Protein AF-H0BYD2-F1 (afdb_monomer)

Radius of gyration: 19.83 Å; Cα contacts (8 Å, |Δi|>4): 89; chains: 1; bounding box: 42×26×50 Å

Sequence (95 aa):
MNDNELRRARWAIRTFGWLAVLFGLLLMAWNWQALQRPDIAMRCQQELTTSDECKRTGIYAGAVFALLGLPLVCVRKSWLNRHLRRSNYLPDSVQ

pLDDT: mean 75.74, std 12.18, range [42.06, 92.44]

Solvent-accessible surface area (backbone atoms only — not comparable to full-atom values): 5188 Å² total; per-residue (Å²): 136,57,76,67,56,60,49,50,53,52,48,51,46,31,51,53,11,47,51,34,27,53,51,9,49,48,40,24,51,52,26,50,53,40,63,77,31,84,85,50,68,41,76,50,97,90,39,83,43,63,52,68,66,55,35,49,50,43,27,52,52,11,48,50,37,25,61,61,11,45,57,43,52,59,60,49,73,71,58,55,53,52,52,59,53,52,67,68,63,62,71,88,81,84,119

Secondary structure (DSSP, 8-state):
--HHHHHHHHHHHHHHHHHHHHHHHHHHHHHHHHHS-TT--EEETTEEE--HHHHHHHHHHHHHHHHHHHHHHT--HHHHHHHHHHHT-S-S---

Foldseek 3Di:
DDPVVLVVVLVVLLVQLVVLLVQLVVQLVVLVVLLVPLPDWDDDPNDTDSDSVSSVVSNVSSVVSNVVSVCSNVVDPVNSVVVVVVVVPPDPPPD

Mean predicted aligned error: 10.89 Å

Structure (mmCIF, N/CA/C/O backbone):
data_AF-H0BYD2-F1
#
_entry.id   AF-H0BYD2-F1
#
loop_
_atom_site.group_PDB
_atom_site.id
_atom_site.type_symbol
_atom_site.label_atom_id
_atom_site.label_alt_id
_atom_site.label_comp_id
_atom_site.label_asym_id
_atom_site.label_entity_id
_atom_site.label_seq_id
_atom_site.pdbx_PDB_ins_code
_atom_site.Cartn_x
_atom_site.Cartn_y
_atom_site.Cartn_z
_atom_site.occupancy
_atom_site.B_iso_or_equiv
_atom_site.auth_seq_id
_atom_site.auth_comp_id
_atom_site.auth_asym_id
_atom_site.auth_atom_id
_atom_site.pdbx_PDB_model_num
ATOM 1 N N . MET A 1 1 ? 19.979 1.035 -25.523 1.00 55.81 1 MET A N 1
ATOM 2 C CA . MET A 1 1 ? 19.435 0.172 -24.450 1.00 55.81 1 MET A CA 1
ATOM 3 C C . MET A 1 1 ? 19.210 -1.233 -24.994 1.00 55.81 1 MET A C 1
ATOM 5 O O . MET A 1 1 ? 18.499 -1.382 -25.983 1.00 55.81 1 MET A O 1
ATOM 9 N N . ASN A 1 2 ? 19.865 -2.236 -24.408 1.00 72.19 2 ASN A N 1
ATOM 10 C CA . ASN A 1 2 ? 19.827 -3.622 -24.891 1.00 72.19 2 ASN A CA 1
ATOM 11 C C . ASN A 1 2 ? 18.498 -4.298 -24.476 1.00 72.19 2 ASN A C 1
ATOM 13 O O . ASN A 1 2 ? 17.943 -3.981 -23.420 1.00 72.19 2 ASN A O 1
ATOM 17 N N . ASP A 1 3 ? 17.972 -5.247 -25.256 1.00 71.25 3 ASP A N 1
ATOM 18 C CA . ASP A 1 3 ? 16.672 -5.897 -24.987 1.00 71.25 3 ASP A CA 1
ATOM 19 C C . ASP A 1 3 ? 16.602 -6.560 -23.602 1.00 71.25 3 ASP A C 1
ATOM 21 O O . ASP A 1 3 ? 15.533 -6.662 -22.985 1.00 71.25 3 ASP A O 1
ATOM 25 N N . ASN A 1 4 ? 17.759 -6.984 -23.094 1.00 75.94 4 ASN A N 1
ATOM 26 C CA . ASN A 1 4 ? 17.920 -7.579 -21.773 1.00 75.94 4 ASN A CA 1
ATOM 27 C C . ASN A 1 4 ? 17.680 -6.569 -20.640 1.00 75.94 4 ASN A C 1
ATOM 29 O O . ASN A 1 4 ? 17.038 -6.906 -19.644 1.00 75.94 4 ASN A O 1
ATOM 33 N N . GLU A 1 5 ? 18.108 -5.317 -20.801 1.00 73.62 5 GLU A N 1
ATOM 34 C CA . GLU A 1 5 ? 17.897 -4.251 -19.812 1.00 73.62 5 GLU A CA 1
ATOM 35 C C . GLU A 1 5 ? 16.426 -3.841 -19.758 1.00 73.62 5 GLU A C 1
ATOM 37 O O . GLU A 1 5 ? 15.844 -3.691 -18.684 1.00 73.62 5 GLU A O 1
ATOM 42 N N . LEU A 1 6 ? 15.776 -3.772 -20.924 1.00 71.75 6 LEU A N 1
ATOM 43 C CA . LEU A 1 6 ? 14.353 -3.455 -21.030 1.00 71.75 6 LEU A CA 1
ATOM 44 C C . LEU A 1 6 ? 13.471 -4.562 -20.431 1.00 71.75 6 LEU A C 1
ATOM 46 O O . LEU A 1 6 ? 12.369 -4.300 -19.943 1.00 71.75 6 LEU A O 1
ATOM 50 N N . ARG A 1 7 ? 13.917 -5.825 -20.479 1.00 75.25 7 ARG A N 1
ATOM 51 C CA . ARG A 1 7 ? 13.261 -6.944 -19.777 1.00 75.25 7 ARG A CA 1
ATOM 52 C C . ARG A 1 7 ? 13.480 -6.872 -18.267 1.00 75.25 7 ARG A C 1
ATOM 54 O O . ARG A 1 7 ? 12.505 -7.024 -17.538 1.00 75.25 7 ARG A O 1
ATOM 61 N N . ARG A 1 8 ? 14.704 -6.593 -17.803 1.00 80.44 8 ARG A N 1
ATOM 62 C CA . ARG A 1 8 ? 15.006 -6.450 -16.366 1.00 80.44 8 ARG A CA 1
ATOM 63 C C . ARG A 1 8 ? 14.229 -5.301 -15.728 1.00 80.44 8 ARG A C 1
ATOM 65 O O . ARG A 1 8 ? 13.600 -5.516 -14.700 1.00 80.44 8 ARG A O 1
ATOM 72 N N . ALA A 1 9 ? 14.177 -4.133 -16.370 1.00 75.88 9 ALA A N 1
ATOM 73 C CA . ALA A 1 9 ? 13.409 -2.985 -15.884 1.00 75.88 9 ALA A CA 1
ATOM 74 C C . ALA A 1 9 ? 11.902 -3.288 -15.788 1.00 75.88 9 ALA A C 1
ATOM 76 O O . ALA A 1 9 ? 11.260 -2.976 -14.788 1.00 75.88 9 ALA A O 1
ATOM 77 N N . ARG A 1 10 ? 11.336 -3.969 -16.797 1.00 74.25 10 ARG A N 1
ATOM 78 C CA . ARG A 1 10 ? 9.938 -4.440 -16.767 1.00 74.25 10 ARG A CA 1
ATOM 79 C C . ARG A 1 10 ? 9.669 -5.382 -15.611 1.00 74.25 10 ARG A C 1
ATOM 81 O O . ARG A 1 10 ? 8.639 -5.260 -14.953 1.00 74.25 10 ARG A O 1
ATOM 88 N N . TRP A 1 11 ? 10.567 -6.344 -15.424 1.00 80.88 11 TRP A N 1
ATOM 89 C CA . TRP A 1 11 ? 10.434 -7.325 -14.367 1.00 80.88 11 TRP A CA 1
ATOM 90 C C . TRP A 1 11 ? 10.488 -6.624 -13.014 1.00 80.88 11 TRP A C 1
ATOM 92 O O . TRP A 1 11 ? 9.522 -6.725 -12.276 1.00 80.88 11 TRP A O 1
ATOM 102 N N . ALA A 1 12 ? 11.500 -5.787 -12.769 1.00 82.56 12 ALA A N 1
ATOM 103 C CA . ALA A 1 12 ? 11.634 -5.010 -11.539 1.00 82.56 12 ALA A CA 1
ATOM 104 C C . ALA A 1 12 ? 10.374 -4.192 -11.210 1.00 82.56 12 ALA A C 1
ATOM 106 O O . ALA A 1 12 ? 9.844 -4.324 -10.113 1.00 82.56 12 ALA A O 1
ATOM 107 N N . ILE A 1 13 ? 9.838 -3.414 -12.160 1.00 81.44 13 ILE A N 1
ATOM 108 C CA . IL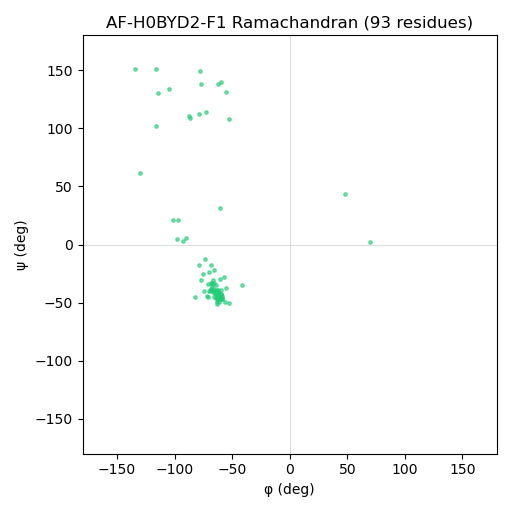E A 1 13 ? 8.625 -2.601 -11.941 1.00 81.44 13 ILE A CA 1
ATOM 109 C C . ILE A 1 13 ? 7.423 -3.475 -11.578 1.00 81.44 13 ILE A C 1
ATOM 111 O O . ILE A 1 13 ? 6.670 -3.152 -10.660 1.00 81.44 13 ILE A O 1
ATOM 115 N N . ARG A 1 14 ? 7.256 -4.607 -12.267 1.00 82.31 14 ARG A N 1
ATOM 116 C CA . ARG A 1 14 ? 6.169 -5.545 -11.986 1.00 82.31 14 ARG A CA 1
ATOM 117 C C . ARG A 1 14 ? 6.335 -6.193 -10.611 1.00 82.31 14 ARG A C 1
ATOM 119 O O . ARG A 1 14 ? 5.341 -6.344 -9.907 1.00 82.31 14 ARG A O 1
ATOM 126 N N . THR A 1 15 ? 7.558 -6.547 -10.221 1.00 85.25 15 THR A N 1
ATOM 127 C CA . THR A 1 15 ? 7.861 -7.116 -8.901 1.00 85.25 15 THR A CA 1
ATOM 128 C C . THR A 1 15 ? 7.603 -6.095 -7.795 1.00 85.25 15 THR A C 1
ATOM 130 O O . THR A 1 15 ? 6.922 -6.421 -6.830 1.00 85.25 15 THR A O 1
ATOM 133 N N . PHE A 1 16 ? 8.044 -4.844 -7.962 1.00 84.81 16 PHE A N 1
ATOM 134 C CA . PHE A 1 16 ? 7.736 -3.752 -7.032 1.00 84.81 16 PHE A CA 1
ATOM 135 C C . PHE A 1 16 ? 6.229 -3.506 -6.909 1.00 84.81 16 PHE A C 1
ATOM 137 O O . PHE A 1 16 ? 5.726 -3.366 -5.797 1.00 84.81 16 PHE A O 1
ATOM 144 N N . GLY A 1 17 ? 5.494 -3.516 -8.027 1.00 84.69 17 GLY A N 1
ATOM 145 C CA . GLY A 1 17 ? 4.035 -3.418 -8.012 1.00 84.69 17 GLY A CA 1
ATOM 146 C C . GLY A 1 17 ? 3.387 -4.543 -7.203 1.00 84.69 17 GLY A C 1
ATOM 147 O O . GLY A 1 17 ? 2.546 -4.277 -6.350 1.00 84.69 17 GLY A O 1
ATOM 148 N N . TRP A 1 18 ? 3.814 -5.793 -7.412 1.00 86.50 18 TRP A N 1
ATOM 149 C CA . TRP A 1 18 ? 3.305 -6.939 -6.652 1.00 86.50 18 TRP A CA 1
ATOM 150 C C . TRP A 1 18 ? 3.636 -6.849 -5.164 1.00 86.50 18 TRP A C 1
ATOM 152 O O . TRP A 1 18 ? 2.768 -7.129 -4.343 1.00 86.50 18 TRP A O 1
ATOM 162 N N . LEU A 1 19 ? 4.851 -6.425 -4.809 1.00 89.25 19 LEU A N 1
ATOM 163 C CA . LEU A 1 19 ? 5.244 -6.210 -3.416 1.00 89.25 19 LEU A CA 1
ATOM 164 C C . LEU A 1 19 ? 4.370 -5.144 -2.745 1.00 89.25 19 LEU A C 1
ATOM 166 O O . LEU A 1 19 ? 3.907 -5.365 -1.632 1.00 89.25 19 LEU A O 1
ATOM 170 N N . AL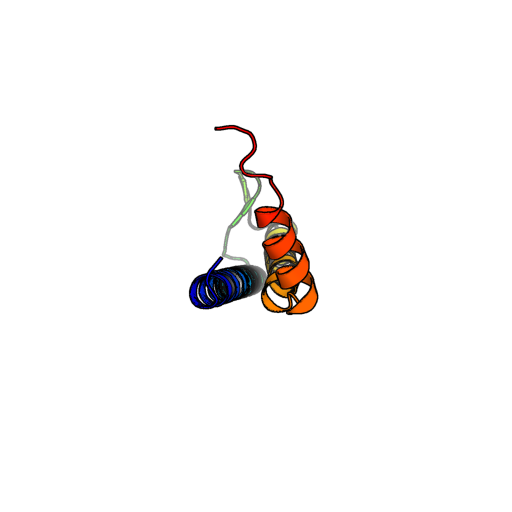A A 1 20 ? 4.084 -4.034 -3.432 1.00 86.81 20 ALA A N 1
ATOM 171 C CA . ALA A 1 20 ? 3.193 -2.992 -2.923 1.00 86.81 20 ALA A CA 1
ATOM 172 C C . ALA A 1 20 ? 1.755 -3.503 -2.723 1.00 86.81 20 ALA A C 1
ATOM 174 O O . ALA A 1 20 ? 1.141 -3.218 -1.695 1.00 86.81 20 ALA A O 1
ATOM 175 N N . VAL A 1 21 ? 1.237 -4.307 -3.662 1.00 88.00 21 VAL A N 1
ATOM 176 C CA . VAL A 1 21 ? -0.087 -4.940 -3.536 1.00 88.00 21 VAL A CA 1
ATOM 177 C C . VAL A 1 21 ? -0.129 -5.898 -2.349 1.00 88.00 21 VAL A C 1
ATOM 179 O O . VAL A 1 21 ? -1.033 -5.801 -1.522 1.00 88.00 21 VAL A O 1
ATOM 182 N N . LEU A 1 22 ? 0.849 -6.799 -2.236 1.00 91.19 22 LEU A N 1
ATOM 183 C CA . LEU A 1 22 ? 0.926 -7.761 -1.137 1.00 91.19 22 LEU A CA 1
ATOM 184 C C . LEU A 1 22 ? 1.054 -7.058 0.213 1.00 91.19 22 LEU A C 1
ATOM 186 O O . LEU A 1 22 ? 0.364 -7.428 1.157 1.00 91.19 22 LEU A O 1
ATOM 190 N N . PHE A 1 23 ? 1.885 -6.021 0.296 1.00 90.81 23 PHE A N 1
ATOM 191 C CA . PHE A 1 23 ? 2.045 -5.226 1.507 1.00 90.81 23 PHE A CA 1
ATOM 192 C C . PHE A 1 23 ? 0.748 -4.504 1.898 1.00 90.81 23 PHE A C 1
ATOM 194 O O . PHE A 1 23 ? 0.340 -4.563 3.057 1.00 90.81 23 PHE A O 1
ATOM 201 N N . GLY A 1 24 ? 0.057 -3.888 0.933 1.00 89.00 24 GLY A N 1
ATOM 202 C CA . GLY A 1 24 ? -1.243 -3.252 1.159 1.00 89.00 24 GLY A CA 1
ATOM 203 C C . GLY A 1 24 ? -2.310 -4.239 1.641 1.00 89.00 24 GLY A C 1
ATOM 204 O O . GLY A 1 24 ? -3.008 -3.962 2.615 1.00 89.00 24 GLY A O 1
ATOM 205 N N . LEU A 1 25 ? -2.388 -5.424 1.024 1.00 89.06 25 LEU A N 1
ATOM 206 C CA . LEU A 1 25 ? -3.295 -6.500 1.442 1.00 89.06 25 LEU A CA 1
ATOM 207 C C . LEU A 1 25 ? -2.959 -7.037 2.836 1.00 89.06 25 LEU A C 1
ATOM 209 O O . LEU A 1 25 ? -3.868 -7.289 3.623 1.00 89.06 25 LEU A O 1
ATOM 213 N N . LEU A 1 26 ? -1.673 -7.185 3.160 1.00 92.44 26 LEU A N 1
ATOM 214 C CA . LEU A 1 26 ? -1.225 -7.641 4.473 1.00 92.44 26 LEU A CA 1
ATOM 215 C C . LEU A 1 26 ? -1.609 -6.634 5.563 1.00 92.44 26 LEU A C 1
ATOM 217 O O . LEU A 1 26 ? -2.173 -7.025 6.582 1.00 92.44 26 LEU A O 1
ATOM 221 N N . LEU A 1 27 ? -1.373 -5.338 5.327 1.00 87.38 27 LEU A N 1
ATOM 222 C CA . LEU A 1 27 ? -1.831 -4.271 6.218 1.00 87.38 27 LEU A CA 1
ATOM 223 C C . LEU A 1 27 ? -3.350 -4.302 6.374 1.00 87.38 27 LEU A C 1
ATOM 225 O O . LEU A 1 27 ? -3.855 -4.226 7.491 1.00 87.38 27 LEU A O 1
ATOM 229 N N . MET A 1 28 ? -4.086 -4.446 5.275 1.00 88.31 28 MET A N 1
ATOM 230 C CA . MET A 1 28 ? -5.543 -4.499 5.303 1.00 88.31 28 MET A CA 1
ATOM 231 C C . MET A 1 28 ? -6.047 -5.687 6.139 1.00 88.31 28 MET A C 1
ATOM 233 O O . MET A 1 28 ? -6.892 -5.501 7.011 1.00 88.31 28 MET A O 1
ATOM 237 N N . ALA A 1 29 ? -5.482 -6.881 5.939 1.00 89.31 29 ALA A N 1
ATOM 238 C CA . ALA A 1 29 ? -5.825 -8.085 6.692 1.00 89.31 29 ALA A CA 1
ATOM 239 C C . ALA A 1 29 ? -5.459 -7.970 8.180 1.00 89.31 29 ALA A C 1
ATOM 241 O O . ALA A 1 29 ? -6.261 -8.334 9.039 1.00 89.31 29 ALA A O 1
ATOM 242 N N . TRP A 1 30 ? -4.282 -7.421 8.491 1.00 87.00 30 TRP A N 1
ATOM 243 C CA . TRP A 1 30 ? -3.836 -7.197 9.866 1.00 87.00 30 TRP A CA 1
ATOM 244 C C . TRP A 1 30 ? -4.770 -6.240 10.610 1.00 87.00 30 TRP A C 1
ATOM 246 O O . TRP A 1 30 ? -5.248 -6.542 11.703 1.00 87.00 30 TRP A O 1
ATOM 256 N N . ASN A 1 31 ? -5.082 -5.097 9.995 1.00 83.38 31 ASN A N 1
ATOM 257 C CA . ASN A 1 31 ? -5.964 -4.106 10.602 1.00 83.38 31 ASN A CA 1
ATOM 258 C C . ASN A 1 31 ? -7.411 -4.610 10.698 1.00 83.38 31 ASN A C 1
ATOM 260 O O . ASN A 1 31 ? -8.095 -4.306 11.672 1.00 83.38 31 ASN A O 1
ATOM 264 N N . TRP A 1 32 ? -7.861 -5.431 9.743 1.00 85.69 32 TRP A N 1
ATOM 265 C CA . TRP A 1 32 ? -9.157 -6.106 9.808 1.00 85.69 32 TRP A CA 1
ATOM 266 C C . TRP A 1 32 ? -9.243 -7.087 10.983 1.00 85.69 32 TRP A C 1
ATOM 268 O O . TRP A 1 32 ? -10.207 -7.051 11.744 1.00 85.69 32 TRP A O 1
ATOM 278 N N . GLN A 1 33 ? -8.223 -7.927 11.184 1.00 87.94 33 GLN A N 1
ATOM 279 C CA . GLN A 1 33 ? -8.169 -8.829 12.341 1.00 87.94 33 GLN A CA 1
ATOM 280 C C . GLN A 1 33 ? -8.160 -8.058 13.660 1.00 87.94 33 GLN A C 1
ATOM 282 O O . GLN A 1 33 ? -8.862 -8.423 14.599 1.00 87.94 33 GLN A O 1
ATOM 287 N N . ALA A 1 34 ? -7.408 -6.965 13.727 1.00 83.50 34 ALA A N 1
ATOM 288 C CA . ALA A 1 34 ? -7.370 -6.128 14.913 1.00 83.50 34 ALA A CA 1
ATOM 289 C C . ALA A 1 34 ? -8.677 -5.349 15.146 1.00 83.50 34 ALA A C 1
ATOM 291 O O . ALA A 1 34 ? -8.986 -5.025 16.287 1.00 83.50 34 ALA A O 1
ATOM 292 N N . LEU A 1 35 ? -9.489 -5.092 14.114 1.00 82.75 35 LEU A N 1
ATOM 293 C CA . LEU A 1 35 ? -10.851 -4.566 14.277 1.00 82.75 35 LEU A CA 1
ATOM 294 C C . LEU A 1 35 ? -11.776 -5.594 14.9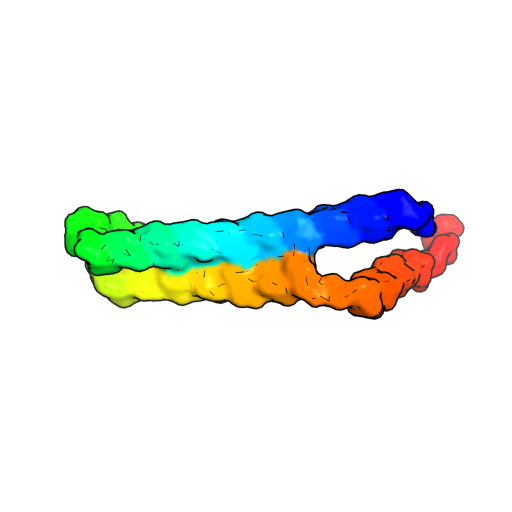46 1.00 82.75 35 LEU A C 1
ATOM 296 O O . LEU A 1 35 ? -12.601 -5.230 15.774 1.00 82.75 35 LEU A O 1
ATOM 300 N N . GLN A 1 36 ? -11.598 -6.883 14.648 1.00 85.75 36 GLN A N 1
ATOM 301 C CA . GLN A 1 36 ? -12.350 -7.967 15.295 1.00 85.75 36 GLN A CA 1
ATOM 302 C C . GLN A 1 36 ? -11.902 -8.236 16.743 1.00 85.75 36 GLN A C 1
ATOM 304 O O . GLN A 1 36 ? -12.576 -8.961 17.473 1.00 85.75 36 GLN A O 1
ATOM 309 N N . ARG A 1 37 ? -10.763 -7.669 17.156 1.00 80.75 37 ARG A N 1
ATOM 310 C CA . ARG A 1 37 ? -10.118 -7.883 18.454 1.00 80.75 37 ARG A CA 1
ATOM 311 C C . ARG A 1 37 ? -10.093 -6.582 19.269 1.00 80.75 37 ARG A C 1
ATOM 313 O O . ARG A 1 37 ? -9.266 -5.704 19.001 1.00 80.75 37 ARG A O 1
ATOM 320 N N . PRO A 1 38 ? -10.989 -6.405 20.255 1.00 70.94 38 PRO A N 1
ATOM 321 C CA . PRO A 1 38 ? -11.056 -5.171 21.044 1.00 70.94 38 PRO A CA 1
ATOM 322 C C . PRO A 1 38 ? -9.830 -4.967 21.955 1.00 70.94 38 PRO A C 1
ATOM 324 O O . PRO A 1 38 ? -9.556 -3.847 22.371 1.00 70.94 38 PRO A O 1
ATOM 327 N N . ASP A 1 39 ? -9.068 -6.029 22.216 1.00 77.50 39 ASP A N 1
ATOM 328 C CA . ASP A 1 39 ? -7.862 -6.074 23.047 1.00 77.50 39 ASP A CA 1
ATOM 329 C C . ASP A 1 39 ? -6.598 -5.536 22.353 1.00 77.50 39 ASP A C 1
ATOM 331 O O . ASP A 1 39 ? -5.622 -5.192 23.021 1.00 77.50 39 ASP A O 1
ATOM 335 N N . ILE A 1 40 ? -6.597 -5.428 21.021 1.00 77.38 40 ILE A N 1
ATOM 336 C CA . ILE A 1 40 ? -5.424 -4.967 20.272 1.00 77.38 40 ILE A CA 1
ATOM 337 C C . ILE A 1 40 ? -5.431 -3.438 20.182 1.00 77.38 40 ILE A C 1
ATOM 339 O O . ILE A 1 40 ? -6.221 -2.842 19.441 1.00 77.38 40 ILE A O 1
ATOM 343 N N . ALA A 1 41 ? -4.510 -2.809 20.914 1.00 76.56 41 ALA A N 1
ATOM 344 C CA . ALA A 1 41 ? -4.198 -1.390 20.785 1.00 76.56 41 ALA A CA 1
ATOM 345 C C . ALA A 1 41 ? -3.325 -1.135 19.547 1.00 76.56 41 ALA A C 1
ATOM 347 O O . ALA A 1 41 ? -2.371 -1.868 19.275 1.00 76.56 41 ALA A O 1
ATOM 348 N N . MET A 1 42 ? -3.628 -0.069 18.808 1.00 73.25 42 MET A N 1
ATOM 349 C CA . MET A 1 42 ? -2.831 0.389 17.673 1.00 73.25 42 MET A CA 1
ATOM 350 C C . MET A 1 42 ? -2.248 1.770 17.939 1.00 73.25 42 MET A C 1
ATOM 352 O O . MET A 1 42 ? -2.835 2.581 18.651 1.00 73.25 42 MET A O 1
ATOM 356 N N . ARG A 1 43 ? -1.094 2.051 17.329 1.00 75.75 43 ARG A N 1
ATOM 357 C CA . ARG A 1 43 ? -0.536 3.403 17.297 1.00 75.75 43 ARG A CA 1
ATOM 358 C C . ARG A 1 43 ? -1.084 4.162 16.098 1.00 75.75 43 ARG A C 1
ATOM 360 O O . ARG A 1 43 ? -0.687 3.879 14.971 1.00 75.75 43 ARG A O 1
ATOM 367 N N . CYS A 1 44 ? -1.916 5.162 16.355 1.00 76.69 44 CYS A N 1
ATOM 368 C CA . CYS A 1 44 ? -2.303 6.164 15.368 1.00 76.69 44 CYS A CA 1
ATOM 369 C C . CYS A 1 44 ? -1.760 7.518 15.804 1.00 76.69 44 CYS A C 1
ATOM 371 O O . CYS A 1 44 ? -1.922 7.894 16.955 1.00 76.69 44 CYS A O 1
ATOM 373 N N 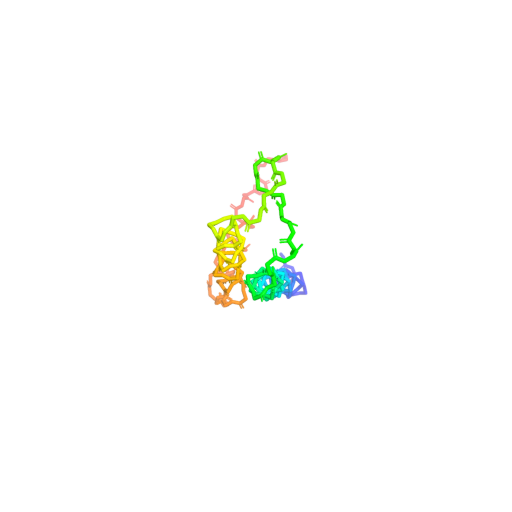. GLN A 1 45 ? -1.083 8.231 14.898 1.00 74.81 45 GLN A N 1
ATOM 374 C CA . GLN A 1 45 ? -0.550 9.575 15.169 1.00 74.81 45 GLN A CA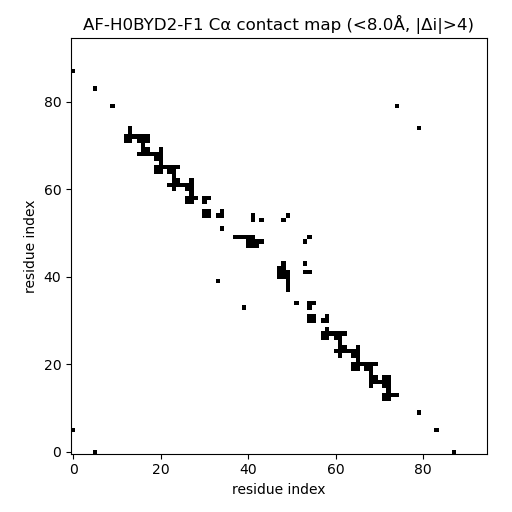 1
ATOM 375 C C . GLN A 1 45 ? 0.227 9.682 16.501 1.00 74.81 45 GLN A C 1
ATOM 377 O O . GLN A 1 45 ? 0.072 10.637 17.244 1.00 74.81 45 GLN A O 1
ATOM 382 N N . GLN A 1 46 ? 1.078 8.686 16.785 1.00 75.56 46 GLN A N 1
ATOM 383 C CA . GLN A 1 46 ? 1.889 8.569 18.013 1.00 75.56 46 GLN A CA 1
ATOM 384 C C . GLN A 1 46 ? 1.120 8.276 19.314 1.00 75.56 46 GLN A C 1
ATOM 386 O O . GLN A 1 46 ? 1.758 8.086 20.348 1.00 75.56 46 GLN A O 1
ATOM 391 N N . GLU A 1 47 ? -0.199 8.103 19.265 1.00 76.12 47 GLU A N 1
ATOM 392 C CA . GLU A 1 47 ? -1.025 7.749 20.419 1.00 76.12 47 GLU A CA 1
ATOM 393 C C . GLU A 1 47 ? -1.452 6.271 20.353 1.00 76.12 47 GLU A C 1
ATOM 395 O O . GLU A 1 47 ? -1.841 5.767 19.295 1.00 76.12 47 GLU A O 1
ATOM 400 N N . LEU A 1 48 ? -1.323 5.536 21.468 1.00 78.38 48 LEU A N 1
ATOM 401 C CA . LEU A 1 48 ? -1.861 4.174 21.578 1.00 78.38 48 LEU A CA 1
ATOM 402 C C . LEU A 1 48 ? -3.361 4.272 21.849 1.00 78.38 48 LEU A C 1
ATOM 404 O O . LEU A 1 48 ? -3.764 4.690 22.930 1.00 78.38 48 LEU A O 1
ATOM 408 N N . THR A 1 49 ? -4.181 3.846 20.894 1.00 77.19 49 THR A N 1
ATOM 409 C CA . THR A 1 49 ? -5.637 3.843 21.037 1.00 77.19 49 THR A CA 1
ATOM 410 C C . THR A 1 49 ? -6.237 2.523 20.566 1.00 77.19 49 THR A C 1
ATOM 412 O O . THR A 1 49 ? -5.694 1.830 19.702 1.00 77.19 49 THR A O 1
ATOM 415 N N . THR A 1 50 ? -7.370 2.153 21.156 1.00 76.31 50 THR A N 1
ATOM 416 C CA . THR A 1 50 ? -8.208 1.023 20.731 1.00 76.31 50 THR A CA 1
ATOM 417 C C . THR A 1 50 ? -9.378 1.472 19.856 1.00 76.31 50 THR A C 1
ATOM 419 O O . THR A 1 50 ? -10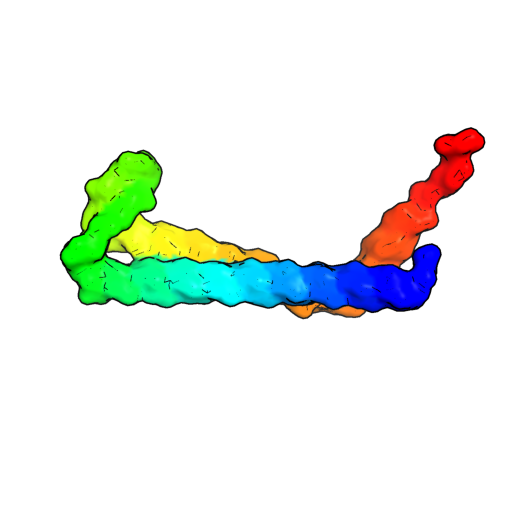.189 0.633 19.471 1.00 76.31 50 THR A O 1
ATOM 422 N N . SER A 1 51 ? -9.451 2.765 19.512 1.00 80.62 51 SER A N 1
ATOM 423 C CA . SER A 1 51 ? -10.529 3.338 18.702 1.00 80.62 51 SER A CA 1
ATOM 424 C C . SER A 1 51 ? -10.694 2.624 17.357 1.00 80.62 51 SER A C 1
ATOM 426 O O . SER A 1 51 ? -9.735 2.449 16.595 1.00 80.62 51 SER A O 1
ATOM 428 N N . ASP A 1 52 ? -11.938 2.274 17.031 1.00 81.31 52 ASP A N 1
ATOM 429 C CA . ASP A 1 52 ? -12.310 1.653 15.759 1.00 81.31 52 ASP A CA 1
ATOM 430 C C . ASP A 1 52 ? -11.974 2.542 14.553 1.00 81.31 52 ASP A C 1
ATOM 432 O O . ASP A 1 52 ? -11.662 2.037 13.472 1.00 81.31 52 ASP A O 1
ATOM 436 N N . GLU A 1 53 ? -11.983 3.868 14.724 1.00 83.12 53 GLU A N 1
ATOM 437 C CA . GLU A 1 53 ? -11.628 4.821 13.666 1.00 83.12 53 GLU A CA 1
ATOM 438 C C . GLU A 1 53 ? -10.147 4.714 13.283 1.00 83.12 53 GLU A C 1
ATOM 440 O O . GLU A 1 53 ? -9.800 4.703 12.098 1.00 83.12 53 GLU A O 1
ATOM 445 N N . CYS A 1 54 ? -9.268 4.544 14.275 1.00 81.44 54 CYS A N 1
ATOM 446 C CA . CYS A 1 54 ? -7.839 4.329 14.053 1.00 81.44 54 CYS A CA 1
ATOM 447 C C . CYS A 1 54 ? -7.600 3.028 13.273 1.00 81.44 54 CYS A C 1
ATOM 449 O O . CYS A 1 54 ? -6.912 3.022 12.248 1.00 81.44 54 CYS A O 1
ATOM 451 N N . LYS A 1 55 ? -8.258 1.940 13.687 1.00 81.62 55 LYS A N 1
ATOM 452 C CA . LYS A 1 55 ? -8.163 0.635 13.017 1.00 81.62 55 LYS A CA 1
ATOM 453 C C . LYS A 1 55 ? -8.664 0.704 11.569 1.00 81.62 55 LYS A C 1
ATOM 455 O O . LYS A 1 55 ? -8.012 0.192 10.659 1.00 81.62 55 LYS A O 1
ATOM 460 N N . ARG A 1 56 ? -9.777 1.407 11.320 1.00 84.31 56 ARG A N 1
ATOM 461 C CA . ARG A 1 56 ? -10.291 1.659 9.960 1.00 84.31 56 ARG A CA 1
ATOM 462 C C . ARG A 1 56 ? -9.322 2.474 9.114 1.00 84.31 56 ARG A C 1
ATOM 464 O O . ARG A 1 56 ? -9.137 2.160 7.942 1.00 84.31 56 ARG A O 1
ATOM 471 N N . THR A 1 57 ? -8.661 3.468 9.697 1.00 85.81 57 THR A N 1
ATOM 472 C CA . THR A 1 57 ? -7.645 4.269 8.998 1.00 85.81 57 THR A CA 1
ATOM 473 C C . THR A 1 57 ? -6.494 3.393 8.499 1.00 85.81 57 THR A C 1
ATOM 475 O O . THR A 1 57 ? -6.058 3.545 7.358 1.00 85.81 57 THR A O 1
ATOM 478 N N . GLY A 1 58 ? -6.068 2.404 9.292 1.00 83.38 58 GLY A N 1
ATOM 479 C CA . GLY A 1 58 ? -5.079 1.407 8.870 1.00 83.38 58 GLY A CA 1
ATOM 480 C C . GLY A 1 58 ? -5.543 0.527 7.699 1.00 83.38 58 GLY A C 1
ATOM 481 O O . GLY A 1 58 ? -4.767 0.267 6.777 1.00 83.38 58 GLY A O 1
ATOM 482 N N . ILE A 1 59 ? -6.821 0.127 7.679 1.00 85.31 59 ILE A N 1
ATOM 483 C CA . ILE A 1 59 ? -7.436 -0.598 6.548 1.00 85.31 59 ILE A CA 1
ATOM 484 C C . ILE A 1 59 ? -7.417 0.272 5.285 1.00 85.31 59 ILE A C 1
ATOM 486 O O . ILE A 1 59 ? -6.999 -0.199 4.227 1.00 85.31 59 ILE A O 1
ATOM 490 N N . TYR A 1 60 ? -7.821 1.543 5.388 1.00 87.31 60 TYR A N 1
ATOM 491 C CA . TYR A 1 60 ? -7.816 2.469 4.254 1.00 87.31 60 TYR A CA 1
ATOM 492 C C . TYR A 1 60 ? -6.405 2.722 3.725 1.00 87.31 60 TYR A C 1
ATOM 494 O O . TYR A 1 60 ? -6.203 2.698 2.513 1.00 87.31 60 TYR A O 1
ATOM 502 N N . ALA A 1 61 ? -5.417 2.890 4.606 1.00 85.81 61 ALA A N 1
ATOM 503 C CA . ALA A 1 61 ? -4.020 3.015 4.201 1.00 85.81 61 ALA A CA 1
ATOM 504 C C . ALA A 1 61 ? -3.555 1.774 3.420 1.00 85.81 61 ALA A C 1
ATOM 506 O O . ALA A 1 61 ? -3.000 1.906 2.328 1.00 85.81 61 ALA A O 1
ATOM 507 N N . GLY A 1 62 ? -3.852 0.568 3.921 1.00 86.62 62 GLY A N 1
ATOM 508 C CA . GLY A 1 62 ? -3.566 -0.686 3.216 1.00 86.62 62 GLY A CA 1
ATOM 509 C C . GLY A 1 62 ? -4.243 -0.768 1.841 1.00 86.62 62 GLY A C 1
ATOM 510 O O . GLY A 1 62 ? -3.596 -1.107 0.848 1.00 86.62 62 GLY A O 1
ATOM 511 N N . ALA A 1 63 ? -5.516 -0.375 1.754 1.00 87.69 63 ALA A N 1
ATOM 512 C CA . ALA A 1 63 ? -6.267 -0.336 0.501 1.00 87.69 63 ALA A CA 1
ATOM 513 C C . ALA A 1 63 ? -5.672 0.659 -0.510 1.00 87.69 63 ALA A C 1
ATOM 515 O O . ALA A 1 63 ? -5.551 0.331 -1.689 1.00 87.69 63 ALA A O 1
ATOM 516 N N . VAL A 1 64 ? -5.237 1.842 -0.063 1.00 88.44 64 VAL A N 1
ATOM 517 C CA . VAL A 1 64 ? -4.553 2.829 -0.915 1.00 88.44 64 VAL A CA 1
ATOM 518 C C . VAL A 1 64 ? -3.249 2.255 -1.467 1.00 88.44 64 VAL A C 1
ATOM 520 O O . VAL A 1 64 ? -3.014 2.337 -2.671 1.00 88.44 64 VAL A O 1
ATOM 523 N N . PHE A 1 65 ? -2.429 1.607 -0.634 1.00 83.12 65 PHE A N 1
ATOM 524 C CA . PHE A 1 65 ? -1.203 0.948 -1.099 1.00 83.12 65 PHE A CA 1
ATOM 525 C C . PHE A 1 65 ? -1.487 -0.146 -2.135 1.00 83.12 65 PHE A C 1
ATOM 527 O O . PHE A 1 65 ? -0.809 -0.210 -3.164 1.00 83.12 65 PHE A O 1
ATOM 534 N N . ALA A 1 66 ? -2.519 -0.964 -1.915 1.00 86.12 66 ALA A N 1
ATOM 535 C CA . ALA A 1 66 ? -2.918 -1.992 -2.870 1.00 86.12 66 ALA A CA 1
ATOM 536 C C . ALA A 1 66 ? -3.406 -1.392 -4.201 1.00 86.12 66 ALA A C 1
ATOM 538 O O . ALA A 1 66 ? -3.005 -1.849 -5.275 1.00 86.12 66 ALA A O 1
ATOM 539 N N . LEU A 1 67 ? -4.210 -0.327 -4.143 1.00 84.38 67 LEU A N 1
ATOM 540 C CA . LEU A 1 67 ? -4.716 0.375 -5.323 1.00 84.38 67 LEU A CA 1
ATOM 541 C C . LEU A 1 67 ? -3.618 1.101 -6.102 1.00 84.38 67 LEU A C 1
ATOM 543 O O . LEU A 1 67 ? -3.705 1.157 -7.322 1.00 84.38 67 LEU A O 1
ATOM 547 N N . LEU A 1 68 ? -2.58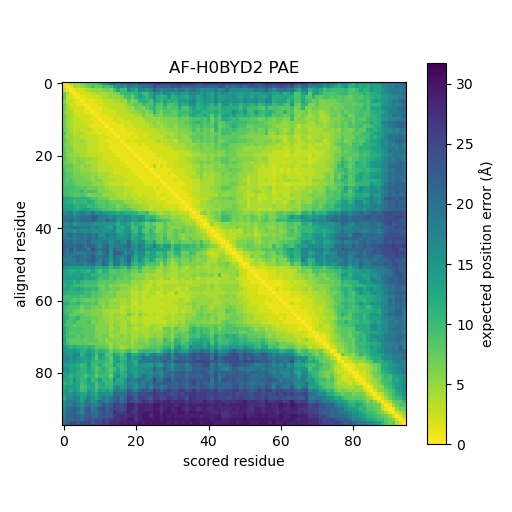0 1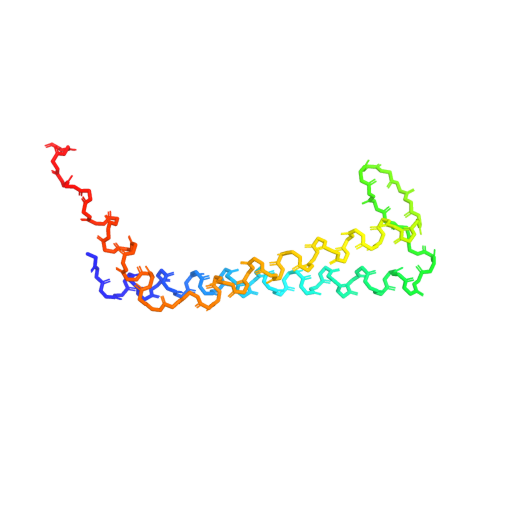.621 -5.443 1.00 82.81 68 LEU A N 1
ATOM 548 C CA . LEU A 1 68 ? -1.428 2.234 -6.117 1.00 82.81 68 LEU A CA 1
ATOM 549 C C . LEU A 1 68 ? -0.462 1.188 -6.695 1.00 82.81 68 LEU A C 1
ATOM 551 O O . LEU A 1 68 ? 0.164 1.427 -7.730 1.00 82.81 68 LEU A O 1
ATOM 555 N N . GLY A 1 69 ? -0.364 0.009 -6.074 1.00 79.62 69 GLY A N 1
ATOM 556 C CA . GLY A 1 69 ? 0.445 -1.106 -6.571 1.00 79.62 69 GLY A CA 1
ATOM 557 C C . GLY A 1 69 ? -0.135 -1.778 -7.823 1.00 79.62 69 GLY A C 1
ATOM 558 O O . GLY A 1 69 ? 0.610 -2.187 -8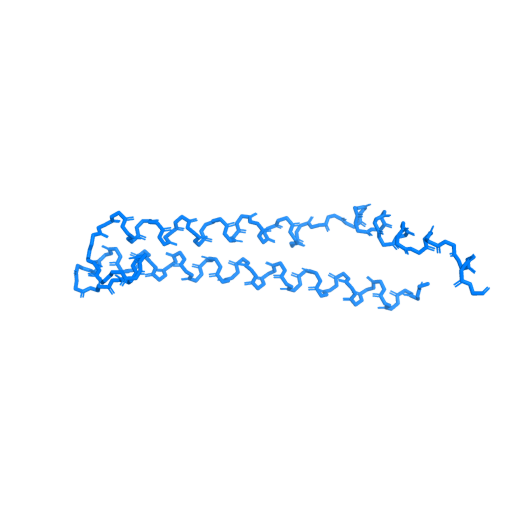.715 1.00 79.62 69 GLY A O 1
ATOM 559 N N . LEU A 1 70 ? -1.463 -1.849 -7.942 1.00 80.06 70 LEU A N 1
ATOM 560 C CA . LEU A 1 70 ? -2.169 -2.465 -9.076 1.00 80.06 70 LEU A CA 1
ATOM 561 C C . LEU A 1 70 ? -1.789 -1.864 -10.447 1.00 80.06 70 LEU A C 1
ATOM 563 O O . LEU A 1 70 ? -1.419 -2.627 -11.344 1.00 80.06 70 LEU A O 1
ATOM 567 N N . PRO A 1 71 ? -1.789 -0.531 -10.637 1.00 77.38 71 PRO A N 1
ATOM 568 C CA . PRO A 1 71 ? -1.310 0.116 -11.851 1.00 77.38 71 PRO A CA 1
ATOM 569 C C . PRO A 1 71 ? 0.123 -0.264 -12.209 1.00 77.38 71 PRO A C 1
ATOM 571 O O . PRO A 1 71 ? 0.394 -0.454 -13.389 1.00 77.38 71 PRO A O 1
ATOM 574 N N . LEU A 1 72 ? 1.015 -0.429 -11.221 1.00 71.56 72 LEU A N 1
ATOM 575 C CA . LEU A 1 72 ? 2.413 -0.833 -11.428 1.00 71.56 72 LEU A CA 1
ATOM 576 C C . LEU A 1 72 ? 2.521 -2.272 -11.956 1.00 71.56 72 LEU A C 1
ATOM 578 O O . LEU A 1 72 ? 3.308 -2.550 -12.862 1.00 71.56 72 LEU A O 1
ATOM 582 N N . VAL A 1 73 ? 1.677 -3.180 -11.457 1.00 73.06 73 VAL A N 1
ATOM 583 C CA . VAL A 1 73 ? 1.565 -4.561 -11.964 1.00 73.06 73 VAL A CA 1
ATOM 584 C C . VAL A 1 73 ? 0.956 -4.594 -13.369 1.00 73.06 73 VAL A C 1
ATOM 586 O O . VAL A 1 73 ? 1.374 -5.387 -14.225 1.00 73.06 73 VAL A O 1
ATOM 589 N N . CYS A 1 74 ? -0.025 -3.724 -13.602 1.00 70.31 74 CYS A N 1
ATOM 590 C CA . CYS A 1 74 ? -0.790 -3.618 -14.836 1.00 70.31 74 CYS A CA 1
ATOM 591 C C . CYS A 1 74 ? -0.181 -2.658 -15.864 1.00 70.31 74 CYS A C 1
ATOM 593 O O . CYS A 1 74 ? -0.809 -2.467 -16.910 1.00 70.31 74 CYS A O 1
ATOM 595 N N . VAL A 1 75 ? 1.015 -2.087 -15.629 1.00 66.44 75 VAL A N 1
ATOM 596 C CA . VAL A 1 75 ? 1.666 -1.182 -16.591 1.00 66.44 75 VAL A CA 1
ATOM 597 C C . VAL A 1 75 ? 1.729 -1.883 -17.939 1.00 66.44 75 VAL A C 1
ATOM 599 O O . VAL A 1 75 ? 2.480 -2.839 -18.160 1.00 66.44 75 VAL A O 1
ATOM 602 N N . ARG A 1 76 ? 0.897 -1.403 -18.868 1.00 60.56 76 ARG A N 1
ATOM 603 C CA . ARG A 1 76 ? 0.823 -1.953 -20.215 1.00 60.56 76 ARG A CA 1
ATOM 604 C C . ARG A 1 76 ? 2.174 -1.764 -20.886 1.00 60.56 76 ARG A C 1
ATOM 606 O O . ARG A 1 76 ? 2.775 -0.689 -20.844 1.00 60.56 76 ARG A O 1
ATOM 613 N N . LYS A 1 77 ? 2.590 -2.809 -21.605 1.00 57.28 77 LYS A N 1
ATOM 614 C CA . LYS A 1 77 ? 3.792 -2.866 -22.451 1.00 57.28 77 LYS A CA 1
ATOM 615 C C . LYS A 1 77 ? 3.991 -1.577 -23.271 1.00 57.28 77 LYS A C 1
ATOM 617 O O . LYS A 1 77 ? 5.122 -1.153 -23.443 1.00 57.28 77 LYS A O 1
ATOM 622 N N . SER A 1 78 ? 2.908 -0.932 -23.723 1.00 56.91 78 SER A N 1
ATOM 623 C CA . SER A 1 78 ? 2.913 0.292 -24.541 1.00 56.91 78 SER A CA 1
ATOM 624 C C . SER A 1 78 ? 3.238 1.598 -23.801 1.00 56.91 78 SER A C 1
ATOM 626 O O . SER A 1 78 ? 3.709 2.541 -24.439 1.00 56.91 78 SER A O 1
ATOM 628 N N . TRP A 1 79 ? 2.994 1.691 -22.490 1.00 65.94 79 TRP A N 1
ATOM 629 C CA . TRP A 1 79 ? 3.331 2.881 -21.697 1.00 65.94 79 TRP A CA 1
ATOM 630 C C . TRP A 1 79 ? 4.805 2.847 -21.294 1.00 65.94 79 TRP A C 1
ATOM 632 O O . TRP A 1 79 ? 5.540 3.807 -21.526 1.00 65.94 79 TRP A O 1
ATOM 642 N N . LEU A 1 80 ? 5.275 1.682 -20.836 1.00 62.91 80 LEU A N 1
ATOM 643 C CA . LEU A 1 80 ? 6.674 1.502 -20.461 1.00 62.91 80 LEU A CA 1
ATOM 644 C C . LEU A 1 80 ? 7.623 1.627 -21.660 1.00 62.91 80 LEU A C 1
ATOM 646 O O . LEU A 1 80 ? 8.673 2.249 -21.541 1.00 62.91 80 LEU A O 1
ATOM 650 N N . ASN A 1 81 ? 7.239 1.110 -22.836 1.00 61.00 81 ASN A N 1
ATOM 651 C CA . ASN A 1 81 ? 8.051 1.276 -24.046 1.00 61.00 81 ASN A CA 1
ATOM 652 C C . ASN A 1 81 ? 8.134 2.745 -24.486 1.00 61.00 81 ASN A C 1
ATOM 654 O O . ASN A 1 81 ? 9.157 3.152 -25.018 1.00 61.00 81 ASN A O 1
ATOM 658 N N . ARG A 1 82 ? 7.083 3.550 -24.265 1.00 64.25 82 ARG A N 1
ATOM 659 C CA . ARG A 1 82 ? 7.104 4.985 -24.589 1.00 64.25 82 ARG A CA 1
ATOM 660 C C . ARG A 1 82 ? 8.004 5.770 -23.638 1.00 64.25 82 ARG A C 1
ATOM 662 O O . ARG A 1 82 ? 8.817 6.557 -24.111 1.00 64.25 82 ARG A O 1
ATOM 669 N N . HIS A 1 83 ? 7.921 5.526 -22.331 1.00 63.50 83 HIS A N 1
ATOM 670 C CA . HIS A 1 83 ? 8.741 6.248 -21.354 1.00 63.50 83 HIS A CA 1
ATOM 671 C C . HIS A 1 83 ? 10.211 5.805 -21.330 1.00 63.50 83 HIS A C 1
ATOM 673 O O . HIS A 1 83 ? 11.088 6.663 -21.282 1.00 63.50 83 HIS A O 1
ATOM 679 N N . LEU A 1 84 ? 10.505 4.505 -21.455 1.00 61.41 84 LEU A N 1
ATOM 680 C CA . LEU A 1 84 ? 11.892 4.018 -21.529 1.00 61.41 84 LEU A CA 1
ATOM 681 C C . LEU A 1 84 ? 12.594 4.461 -22.817 1.00 61.41 84 LEU A C 1
ATOM 683 O O . LEU A 1 84 ? 13.785 4.763 -22.798 1.00 61.41 84 LEU A O 1
ATOM 687 N N . ARG A 1 85 ? 11.862 4.554 -23.936 1.00 59.00 85 ARG A N 1
ATOM 688 C CA . ARG A 1 85 ? 12.424 5.094 -25.178 1.00 59.00 85 ARG A CA 1
ATOM 689 C C . ARG A 1 85 ? 12.679 6.598 -25.046 1.00 59.00 85 ARG A C 1
ATOM 691 O O . ARG A 1 85 ? 13.744 7.046 -25.438 1.00 59.00 85 ARG A O 1
ATOM 698 N N . ARG A 1 86 ? 11.775 7.354 -24.404 1.00 59.78 86 ARG A N 1
ATOM 699 C CA . ARG A 1 86 ? 11.942 8.799 -24.141 1.00 59.78 86 ARG A CA 1
ATOM 700 C C . ARG A 1 86 ? 13.118 9.119 -23.212 1.00 59.78 86 ARG A C 1
ATOM 702 O O . ARG A 1 86 ? 13.792 10.111 -23.440 1.00 59.78 86 ARG A O 1
ATOM 709 N N . SER A 1 87 ? 13.404 8.269 -22.225 1.00 53.31 87 SER A N 1
ATOM 710 C CA . SER A 1 87 ? 14.576 8.431 -21.348 1.00 53.31 87 SER A CA 1
ATOM 711 C C . SER A 1 87 ? 15.915 8.276 -22.081 1.00 53.31 87 SER A C 1
ATOM 713 O O . SER A 1 87 ? 16.914 8.783 -21.591 1.00 53.31 87 SER A O 1
ATOM 715 N N . ASN A 1 88 ? 15.941 7.600 -23.237 1.00 52.97 88 ASN A N 1
ATOM 716 C CA . ASN A 1 88 ? 17.128 7.473 -24.095 1.00 52.97 88 ASN A CA 1
ATOM 717 C C . ASN A 1 88 ? 17.196 8.560 -25.191 1.00 52.97 88 ASN A C 1
ATOM 719 O O . ASN A 1 88 ? 18.085 8.517 -26.030 1.00 52.97 88 ASN A O 1
ATOM 723 N N . TYR A 1 89 ? 16.249 9.506 -25.218 1.00 46.91 89 TYR A N 1
ATOM 724 C CA . TYR A 1 89 ? 16.290 10.699 -26.075 1.00 46.91 89 TYR A CA 1
ATOM 725 C C . TYR A 1 89 ? 16.724 11.948 -25.288 1.00 46.91 89 TYR A C 1
ATOM 727 O O . TYR A 1 89 ? 16.434 13.065 -25.714 1.00 46.91 89 TYR A O 1
ATOM 735 N N . LEU A 1 90 ? 17.402 11.796 -24.143 1.00 51.12 90 LEU A N 1
ATOM 736 C CA . LEU A 1 90 ? 18.339 12.845 -23.753 1.00 51.12 90 LEU A CA 1
ATOM 737 C C . LEU A 1 90 ? 19.534 12.698 -24.698 1.00 51.12 90 LEU A C 1
ATOM 739 O O . LEU A 1 90 ? 20.158 11.639 -24.685 1.00 51.12 90 LEU A O 1
ATOM 743 N N . PRO A 1 91 ? 19.785 13.677 -25.580 1.00 44.66 91 PRO A N 1
ATOM 744 C CA . PRO A 1 91 ? 20.917 13.599 -26.482 1.00 44.66 91 PRO A CA 1
ATOM 745 C C . PRO A 1 91 ? 22.203 13.516 -25.656 1.00 44.66 91 PRO A C 1
ATOM 747 O O . PRO A 1 91 ? 22.358 14.253 -24.682 1.00 44.66 91 PRO A O 1
ATOM 750 N N . ASP A 1 92 ? 23.139 12.678 -26.101 1.00 52.72 92 ASP A N 1
ATOM 751 C CA . ASP A 1 92 ? 24.559 12.670 -25.710 1.00 52.72 92 ASP A CA 1
ATOM 752 C C . ASP A 1 92 ? 25.271 14.001 -26.070 1.00 52.72 92 ASP A C 1
ATOM 754 O O . ASP A 1 92 ? 26.447 14.026 -26.405 1.00 52.72 92 ASP A O 1
ATOM 758 N N . SER A 1 93 ? 24.570 15.139 -26.064 1.00 48.84 93 SER A N 1
ATOM 759 C CA . SER A 1 93 ? 25.097 16.455 -26.435 1.00 48.84 93 SER A CA 1
ATOM 760 C C . SER A 1 93 ? 25.537 17.284 -25.224 1.00 48.84 93 SER A C 1
ATOM 762 O O . SER A 1 93 ? 25.590 18.508 -25.309 1.00 48.84 93 SER A O 1
ATOM 764 N N . VAL A 1 94 ? 25.812 16.636 -24.090 1.00 53.25 94 VAL A N 1
ATOM 765 C CA . VAL A 1 94 ? 26.518 17.237 -22.947 1.00 53.25 94 VAL A CA 1
ATOM 766 C C . VAL A 1 94 ? 27.654 16.298 -22.531 1.00 53.25 94 VAL A C 1
ATOM 768 O O . VAL A 1 94 ? 27.657 15.750 -21.430 1.00 53.25 94 VAL A O 1
ATOM 771 N N . GLN A 1 95 ? 28.591 16.071 -23.450 1.00 42.06 95 GLN A N 1
ATOM 772 C CA . GLN A 1 95 ? 29.970 15.673 -23.162 1.00 42.06 95 GLN A CA 1
ATOM 773 C C . GLN A 1 95 ? 30.905 16.476 -24.057 1.00 42.06 95 GLN A C 1
ATOM 775 O O . GLN A 1 95 ? 30.566 16.645 -25.250 1.00 42.06 95 GLN A O 1
#

Nearest PDB structures (foldseek):
  3qni-assembly1_B  TM=6.927E-01  e=5.114E+00  Homo sapiens
  2f1m-assembly1_A  TM=7.004E-01  e=7.256E+00  Escherichia coli